Protein AF-A0A4C1XHF2-F1 (afdb_monomer_lite)

Foldseek 3Di:
DDDDDDDDDDDDDPPPDPVVPPPDDDPDPPPPPDPPQDPVNVVVLVVVLVVVADPVVVVVLVVQLVPDPDPVSNVVSCVVVVVNVVSCVVSVPD

Organism: Eumeta variegata (NCBI:txid151549)

Secondary structure (DSSP, 8-state):
-PPPPPPPPPP------GGGTT-----PPP--------HHHHHHHHHHHHHHS-HHHHHHHHHHHHH-SSHHHHHHHHHHTHHHHHHHHHH---

Structure (mmCIF, N/CA/C/O backbone):
data_AF-A0A4C1XHF2-F1
#
_entry.id   AF-A0A4C1XHF2-F1
#
loop_
_atom_site.group_PDB
_atom_site.id
_atom_site.type_symbol
_atom_site.label_atom_id
_atom_site.label_alt_id
_atom_site.label_comp_id
_atom_site.label_asym_id
_atom_site.label_entity_id
_atom_site.label_seq_id
_atom_site.pdbx_PDB_ins_code
_atom_site.Cartn_x
_atom_site.Cartn_y
_atom_site.Cartn_z
_atom_site.occupancy
_atom_site.B_iso_or_equiv
_atom_site.auth_seq_id
_atom_site.auth_comp_id
_atom_site.auth_asym_id
_atom_site.auth_atom_id
_atom_site.pdbx_PDB_model_num
ATOM 1 N N . MET A 1 1 ? -1.272 -58.513 85.967 1.00 43.50 1 MET A N 1
ATOM 2 C CA . MET A 1 1 ? -1.404 -57.079 85.625 1.00 43.50 1 MET A CA 1
ATOM 3 C C . MET A 1 1 ? -0.047 -56.554 85.174 1.00 43.50 1 MET A C 1
ATOM 5 O O . MET A 1 1 ? 0.881 -56.557 85.970 1.00 43.50 1 MET A O 1
ATOM 9 N N . ALA A 1 2 ? 0.100 -56.204 83.893 1.00 51.31 2 ALA A N 1
ATOM 10 C CA . ALA A 1 2 ? 1.364 -55.751 83.306 1.00 51.31 2 ALA A CA 1
ATOM 11 C C . ALA A 1 2 ? 1.454 -54.217 83.351 1.00 51.31 2 ALA A C 1
ATOM 13 O O . ALA A 1 2 ? 0.525 -53.530 82.935 1.00 51.31 2 ALA A O 1
ATOM 14 N N . LYS A 1 3 ? 2.557 -53.679 83.882 1.00 58.81 3 LYS A N 1
ATOM 15 C CA . LYS A 1 3 ? 2.785 -52.234 84.033 1.00 58.81 3 LYS A CA 1
ATOM 16 C C . LYS A 1 3 ? 3.588 -51.716 82.826 1.00 58.81 3 LYS A C 1
ATOM 18 O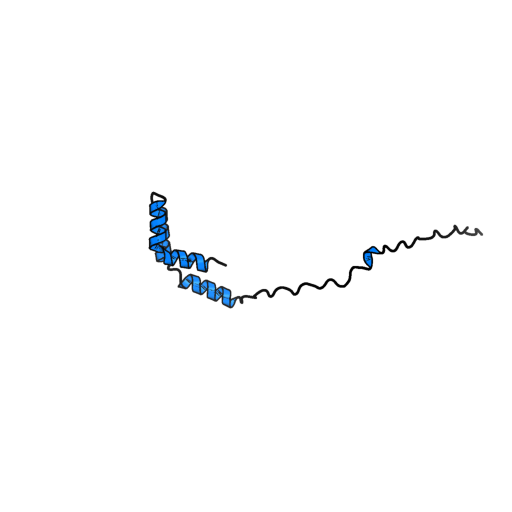 O . LYS A 1 3 ? 4.684 -52.230 82.600 1.00 58.81 3 LYS A O 1
ATOM 23 N N . PRO A 1 4 ? 3.109 -50.722 82.056 1.00 52.47 4 PRO A N 1
ATOM 24 C CA . PRO A 1 4 ? 3.874 -50.184 80.931 1.00 52.47 4 PRO A CA 1
ATOM 25 C C . PRO A 1 4 ? 5.134 -49.441 81.407 1.00 52.47 4 PRO A C 1
ATOM 27 O O . PRO A 1 4 ? 5.062 -48.541 82.245 1.00 52.47 4 PRO A O 1
ATOM 30 N N . ARG A 1 5 ? 6.303 -49.818 80.876 1.00 60.94 5 ARG A N 1
ATOM 31 C CA . ARG A 1 5 ? 7.594 -49.153 81.122 1.00 60.94 5 ARG A CA 1
ATOM 32 C C . ARG A 1 5 ? 7.679 -47.905 80.225 1.00 60.94 5 ARG A C 1
ATOM 34 O O . ARG A 1 5 ? 7.644 -48.022 79.006 1.00 60.94 5 ARG A O 1
ATOM 41 N N . ARG A 1 6 ? 7.751 -46.709 80.820 1.00 57.62 6 ARG A N 1
ATOM 42 C CA . ARG A 1 6 ? 7.818 -45.411 80.118 1.00 57.62 6 ARG A CA 1
ATOM 43 C C . ARG A 1 6 ? 9.259 -45.158 79.644 1.00 57.62 6 ARG A C 1
ATOM 45 O O . ARG A 1 6 ? 10.161 -45.121 80.477 1.00 57.62 6 ARG A O 1
ATOM 52 N N . ALA A 1 7 ? 9.483 -45.016 78.337 1.00 60.06 7 ALA A N 1
ATOM 53 C CA . ALA A 1 7 ? 10.774 -44.602 77.774 1.00 60.06 7 ALA A CA 1
ATOM 54 C C . ALA A 1 7 ? 10.976 -43.074 77.926 1.00 60.06 7 ALA A C 1
ATOM 56 O O . ALA A 1 7 ? 9.977 -42.348 77.953 1.00 60.06 7 ALA A O 1
ATOM 57 N N . PRO A 1 8 ? 12.220 -42.561 78.035 1.00 58.06 8 PRO A N 1
ATOM 58 C CA . PRO A 1 8 ? 12.480 -41.127 78.186 1.00 58.06 8 PRO A CA 1
ATOM 59 C C . PRO A 1 8 ? 11.962 -40.314 76.991 1.00 58.06 8 PRO A C 1
ATOM 61 O O . PRO A 1 8 ? 12.142 -40.705 75.838 1.00 58.06 8 PRO A O 1
ATOM 64 N N . ALA A 1 9 ? 11.331 -39.172 77.272 1.00 60.75 9 ALA A N 1
ATOM 65 C CA . ALA A 1 9 ? 10.847 -38.239 76.262 1.00 60.75 9 ALA A CA 1
ATOM 66 C C . ALA A 1 9 ? 12.020 -37.694 75.428 1.00 60.75 9 ALA A C 1
ATOM 68 O O . ALA A 1 9 ? 12.971 -37.128 75.966 1.00 60.75 9 ALA A O 1
ATOM 69 N N . ARG A 1 10 ? 11.960 -37.873 74.106 1.00 60.94 10 ARG A N 1
ATOM 70 C CA . ARG A 1 10 ? 12.960 -37.351 73.168 1.00 60.94 10 ARG A CA 1
ATOM 71 C C . ARG A 1 10 ? 12.802 -35.829 73.087 1.00 60.94 10 ARG A C 1
ATOM 73 O O . ARG A 1 10 ? 11.751 -35.351 72.669 1.00 60.94 10 ARG A O 1
ATOM 80 N N . ALA A 1 11 ? 13.823 -35.081 73.501 1.00 60.94 11 ALA A N 1
ATOM 81 C CA . ALA A 1 11 ? 13.843 -33.625 73.390 1.00 60.94 11 ALA A CA 1
ATOM 82 C C . ALA A 1 11 ? 13.789 -33.206 71.910 1.00 60.94 11 ALA A C 1
ATOM 84 O O . ALA A 1 11 ? 14.620 -33.631 71.106 1.00 60.94 11 ALA A O 1
ATOM 85 N N . VAL A 1 12 ? 12.796 -32.393 71.548 1.00 57.94 12 VAL A N 1
ATOM 86 C CA . VAL A 1 12 ? 12.666 -31.807 70.210 1.00 57.94 12 VAL A CA 1
ATOM 87 C C . VAL A 1 12 ? 13.425 -30.484 70.228 1.00 57.94 12 VAL A C 1
ATOM 89 O O . VAL A 1 12 ? 13.025 -29.549 70.914 1.00 57.94 12 VAL A O 1
ATOM 92 N N . SER A 1 13 ? 14.557 -30.425 69.526 1.00 54.75 13 SER A N 1
ATOM 93 C CA . SER A 1 13 ? 15.349 -29.201 69.392 1.00 54.75 13 SER A CA 1
ATOM 94 C C . SER A 1 13 ? 14.566 -28.183 68.560 1.00 54.75 13 SER A C 1
ATOM 96 O O . SER A 1 13 ? 14.309 -28.414 67.378 1.00 54.75 13 SER A O 1
ATOM 98 N N . SER A 1 14 ? 14.157 -27.063 69.156 1.00 58.47 14 SER A N 1
ATOM 99 C CA . SER A 1 14 ? 13.544 -25.947 68.435 1.00 58.47 14 SER A CA 1
ATOM 100 C C . SER A 1 14 ? 14.632 -25.065 67.824 1.00 58.47 14 SER A C 1
ATOM 102 O O . SER A 1 14 ? 14.948 -23.994 68.342 1.00 58.47 14 SER A O 1
ATOM 104 N N . THR A 1 15 ? 15.223 -25.494 66.710 1.00 57.41 15 THR A N 1
ATOM 105 C CA . THR A 1 15 ? 16.028 -24.594 65.874 1.00 57.41 15 THR A CA 1
ATOM 106 C C . THR A 1 15 ? 15.078 -23.782 64.993 1.00 57.41 15 THR A C 1
ATOM 108 O O . THR A 1 15 ? 14.908 -24.055 63.808 1.00 57.41 15 THR A O 1
ATOM 111 N N . LEU A 1 16 ? 14.391 -22.804 65.592 1.00 58.62 16 LEU A N 1
ATOM 112 C CA . LEU A 1 16 ? 13.650 -21.798 64.834 1.00 58.62 16 LEU A CA 1
ATOM 113 C C . LEU A 1 16 ? 14.667 -20.881 64.152 1.00 58.62 16 LEU A C 1
ATOM 115 O O . LEU A 1 16 ? 15.338 -20.066 64.779 1.00 58.62 16 LEU A O 1
ATOM 119 N N . SER A 1 17 ? 14.815 -21.108 62.851 1.00 59.94 17 SER A N 1
ATOM 120 C CA . SER A 1 17 ? 15.726 -20.412 61.955 1.00 59.94 17 SER A CA 1
ATOM 121 C C . SER A 1 17 ? 15.422 -18.908 61.929 1.00 59.94 17 SER A C 1
ATOM 123 O O . SER A 1 17 ? 14.324 -18.492 61.559 1.00 59.94 17 SER A O 1
ATOM 125 N N . TYR A 1 18 ? 16.416 -18.088 62.281 1.00 54.53 18 TYR A N 1
ATOM 126 C CA . TYR A 1 18 ? 16.379 -16.615 62.252 1.00 54.53 18 TYR A CA 1
ATOM 127 C C . TYR A 1 18 ? 16.003 -16.035 60.868 1.00 54.53 18 TYR A C 1
ATOM 129 O O . TYR A 1 18 ? 15.587 -14.884 60.757 1.00 54.53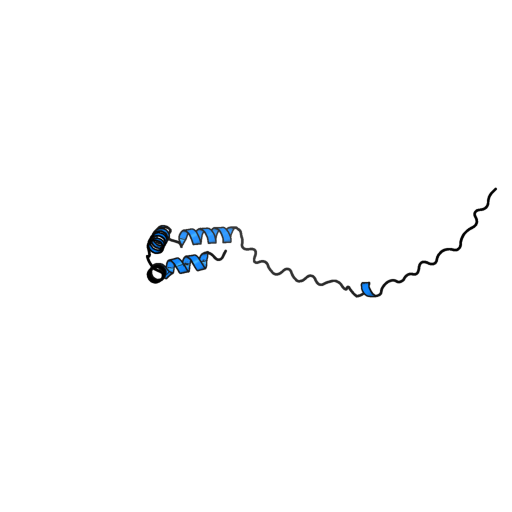 18 TYR A O 1
ATOM 137 N N . ALA A 1 19 ? 16.087 -16.841 59.803 1.00 53.12 19 ALA A N 1
ATOM 138 C CA . ALA A 1 19 ? 15.837 -16.427 58.424 1.00 53.12 19 ALA A CA 1
ATOM 139 C C . ALA A 1 19 ? 14.392 -15.967 58.140 1.00 53.12 19 ALA A C 1
ATOM 141 O O . ALA A 1 19 ? 14.180 -15.165 57.233 1.00 53.12 19 ALA A O 1
ATOM 142 N N . CYS A 1 20 ? 13.394 -16.433 58.898 1.00 57.00 20 CYS A N 1
ATOM 143 C CA . CYS A 1 20 ? 11.988 -16.102 58.624 1.00 57.00 20 CYS A CA 1
ATOM 144 C C . CYS A 1 20 ? 11.516 -14.782 59.259 1.00 57.00 20 CYS A C 1
ATOM 146 O O . CYS A 1 20 ? 10.448 -14.295 58.900 1.00 57.00 20 CYS A O 1
ATOM 148 N N . ALA A 1 21 ? 12.290 -14.184 60.170 1.00 53.34 21 ALA A N 1
ATOM 149 C CA . ALA A 1 21 ? 11.864 -13.001 60.925 1.00 53.34 21 ALA A CA 1
ATOM 150 C C . ALA A 1 21 ? 12.064 -11.661 60.183 1.00 53.34 21 ALA A C 1
ATOM 152 O O . ALA A 1 21 ? 11.537 -10.642 60.620 1.00 53.34 21 ALA A O 1
ATOM 153 N N . ALA A 1 22 ? 12.797 -11.640 59.062 1.00 51.84 22 ALA A N 1
ATOM 154 C CA . ALA A 1 22 ? 13.124 -10.408 58.330 1.00 51.84 22 ALA A CA 1
ATOM 155 C C . ALA A 1 22 ? 12.196 -10.100 57.136 1.00 51.84 22 ALA A C 1
ATOM 157 O O . ALA A 1 22 ? 12.358 -9.072 56.478 1.00 51.84 22 ALA A O 1
ATOM 158 N N . ALA A 1 23 ? 11.222 -10.963 56.831 1.00 61.09 23 ALA A N 1
ATOM 159 C CA . ALA A 1 23 ? 10.269 -10.718 55.751 1.00 61.09 23 ALA A CA 1
ATOM 160 C C . ALA A 1 23 ? 9.147 -9.781 56.233 1.00 61.09 23 ALA A C 1
ATOM 162 O O . ALA A 1 23 ? 8.034 -10.215 56.523 1.00 61.09 23 ALA A O 1
ATOM 163 N N . GLY A 1 24 ? 9.455 -8.486 56.350 1.00 66.06 24 GLY A N 1
ATOM 164 C CA . GLY A 1 24 ? 8.446 -7.448 56.570 1.00 66.06 24 GLY A CA 1
ATOM 165 C C . GLY A 1 24 ? 7.403 -7.410 55.438 1.00 66.06 24 GLY A C 1
ATOM 166 O O . GLY A 1 24 ? 7.641 -7.980 54.367 1.00 66.06 24 GLY A O 1
ATOM 167 N N . PRO A 1 25 ? 6.247 -6.745 55.642 1.00 65.12 25 PRO A N 1
ATOM 168 C CA . PRO A 1 25 ? 5.191 -6.653 54.638 1.00 65.12 25 PRO A CA 1
ATOM 169 C C . PRO A 1 25 ? 5.768 -6.158 53.311 1.00 65.12 25 PRO A C 1
ATOM 171 O O . PRO A 1 25 ? 6.284 -5.043 53.218 1.00 65.12 25 PRO A O 1
ATOM 174 N N . ARG A 1 26 ? 5.725 -7.006 52.281 1.00 67.31 26 ARG A N 1
ATOM 175 C CA . ARG A 1 26 ? 6.192 -6.632 50.947 1.00 67.31 26 ARG A CA 1
ATOM 176 C C . ARG A 1 26 ? 5.217 -5.580 50.427 1.00 67.31 26 ARG A C 1
ATOM 178 O O . ARG A 1 26 ? 4.067 -5.905 50.148 1.00 67.31 26 ARG A O 1
ATOM 185 N N . SER A 1 27 ? 5.662 -4.326 50.355 1.00 60.53 27 SER A N 1
ATOM 186 C CA . SER A 1 27 ? 4.905 -3.254 49.710 1.00 60.53 27 SER A CA 1
ATOM 187 C C . SER A 1 27 ? 4.563 -3.710 48.292 1.00 60.53 27 SER A C 1
ATOM 189 O O . SER A 1 27 ? 5.459 -3.964 47.483 1.00 60.53 27 SER A O 1
ATOM 191 N N . VAL A 1 28 ? 3.275 -3.917 48.026 1.00 63.69 28 VAL A N 1
ATOM 192 C CA . VAL A 1 28 ? 2.778 -4.227 46.686 1.00 63.69 28 VAL A CA 1
ATOM 193 C C . VAL A 1 28 ? 3.057 -2.988 45.831 1.00 63.69 28 VAL A C 1
ATOM 195 O O . VAL A 1 28 ? 2.653 -1.895 46.236 1.00 63.69 28 VAL A O 1
ATOM 198 N N . PRO A 1 29 ? 3.753 -3.104 44.684 1.00 66.56 29 PRO A N 1
ATOM 199 C CA . PRO A 1 29 ? 3.920 -1.970 43.787 1.00 66.56 29 PRO A CA 1
ATOM 200 C C . PRO A 1 29 ? 2.530 -1.437 43.428 1.00 66.56 29 PRO A C 1
ATOM 202 O O . PRO A 1 29 ? 1.648 -2.255 43.145 1.00 66.56 29 PRO A O 1
ATOM 205 N N . PRO A 1 30 ? 2.290 -0.114 43.435 1.00 62.84 30 PRO A N 1
ATOM 206 C CA . PRO A 1 30 ? 1.025 0.411 42.951 1.00 62.84 30 PRO A CA 1
ATOM 207 C C . PRO A 1 30 ? 0.817 -0.138 41.543 1.00 62.84 30 PRO A C 1
ATOM 209 O O . PRO A 1 30 ? 1.694 0.009 40.688 1.00 62.84 30 PRO A O 1
ATOM 212 N N . ALA A 1 31 ? -0.305 -0.833 41.334 1.00 62.78 31 ALA A N 1
ATOM 213 C CA . ALA A 1 31 ? -0.681 -1.325 40.022 1.00 62.78 31 ALA A CA 1
ATOM 214 C C . ALA A 1 31 ? -0.612 -0.130 39.070 1.00 62.78 31 ALA A C 1
ATOM 216 O O . ALA A 1 31 ? -1.320 0.864 39.263 1.00 62.78 31 ALA A O 1
ATOM 217 N N . GLY A 1 32 ? 0.328 -0.183 38.122 1.00 59.06 32 GLY A N 1
ATOM 218 C CA . GLY A 1 32 ? 0.511 0.876 37.143 1.00 59.06 32 GLY A CA 1
ATOM 219 C C . GLY A 1 32 ? -0.842 1.161 36.515 1.00 59.06 32 GLY A C 1
ATOM 220 O O . GLY A 1 32 ? -1.548 0.220 36.153 1.00 59.06 32 GLY A O 1
ATOM 221 N N . LYS A 1 33 ? -1.231 2.438 36.463 1.00 59.66 33 LYS A N 1
ATOM 222 C CA . LYS A 1 33 ? -2.483 2.867 35.839 1.00 59.66 33 LYS A CA 1
ATOM 223 C C . LYS A 1 33 ? -2.516 2.295 34.422 1.00 59.66 33 LYS A C 1
ATOM 225 O O . LYS A 1 33 ? -1.871 2.828 33.525 1.00 59.66 33 LYS A O 1
ATOM 230 N N . GLN A 1 34 ? -3.229 1.189 34.227 1.00 61.00 34 GLN A N 1
ATOM 231 C CA . GLN A 1 34 ? -3.620 0.766 32.898 1.00 61.00 34 GLN A CA 1
ATOM 232 C C . GLN A 1 34 ? -4.580 1.845 32.427 1.00 61.00 34 GLN A C 1
ATOM 234 O O . GLN A 1 34 ? -5.635 2.039 33.031 1.00 61.00 34 GLN A O 1
ATOM 239 N N . ASN A 1 35 ? -4.181 2.593 31.401 1.00 61.06 35 ASN A N 1
ATOM 240 C CA . ASN A 1 35 ? -5.097 3.441 30.659 1.00 61.06 35 ASN A CA 1
ATOM 241 C C . ASN A 1 35 ? -6.167 2.503 30.087 1.00 61.06 35 ASN A C 1
ATOM 243 O O . ASN A 1 35 ? -5.953 1.882 29.048 1.00 61.06 35 ASN A O 1
ATOM 247 N N . GLN A 1 36 ? -7.263 2.307 30.822 1.00 61.53 36 GLN A N 1
ATOM 248 C CA . GLN A 1 36 ? -8.416 1.551 30.357 1.00 61.53 36 GLN A CA 1
ATOM 249 C C . GLN A 1 36 ? -9.047 2.373 29.239 1.00 61.53 36 GLN A C 1
ATOM 251 O O . GLN A 1 36 ? -9.891 3.231 29.476 1.00 61.53 36 GLN A O 1
ATOM 256 N N . THR A 1 37 ? -8.552 2.157 28.023 1.00 67.94 37 THR A N 1
ATOM 257 C CA . THR A 1 37 ? -9.195 2.636 26.803 1.00 67.94 37 THR A CA 1
ATOM 258 C C . THR A 1 37 ? -10.570 1.981 26.750 1.00 67.94 37 THR A C 1
ATOM 260 O O . THR A 1 37 ? -10.691 0.766 26.932 1.00 67.94 37 THR A O 1
ATOM 263 N N . SER A 1 38 ? -11.622 2.785 26.600 1.00 80.56 38 SER A N 1
ATOM 264 C CA . SER A 1 38 ? -12.989 2.275 26.567 1.00 80.56 38 SER A CA 1
ATOM 265 C C . SER A 1 38 ? -13.221 1.491 25.275 1.00 80.56 38 SER A C 1
ATOM 267 O O . SER A 1 38 ? -12.629 1.784 24.236 1.00 80.56 38 SER A O 1
ATOM 269 N N . ALA A 1 39 ? -14.149 0.532 25.294 1.00 82.56 39 ALA A N 1
ATOM 270 C CA . ALA A 1 39 ? -14.606 -0.131 24.072 1.00 82.56 39 ALA A CA 1
ATOM 271 C C . ALA A 1 39 ? -15.080 0.885 23.010 1.00 82.56 39 ALA A C 1
ATOM 273 O O . ALA A 1 39 ? -14.875 0.676 21.817 1.00 82.56 39 ALA A O 1
ATOM 274 N N . ALA A 1 40 ? -15.651 2.014 23.443 1.00 84.19 40 ALA A N 1
ATOM 275 C CA . ALA A 1 40 ? -16.052 3.102 22.556 1.00 84.19 40 ALA A CA 1
ATOM 276 C C . ALA A 1 40 ? -14.857 3.760 21.846 1.00 84.19 40 ALA A C 1
ATOM 278 O O . ALA A 1 40 ? -14.950 4.066 20.662 1.00 84.19 40 ALA A O 1
ATOM 279 N N . ASP A 1 41 ? -13.725 3.926 22.531 1.00 83.62 41 ASP A N 1
ATOM 280 C CA . ASP A 1 41 ? -12.523 4.531 21.952 1.00 83.62 41 ASP A CA 1
ATOM 281 C C . ASP A 1 41 ? -11.919 3.623 20.873 1.00 83.62 41 ASP A C 1
ATOM 283 O O . ASP A 1 41 ? -11.547 4.098 19.802 1.00 83.62 41 ASP A O 1
ATOM 287 N N . HIS A 1 42 ? -11.919 2.305 21.099 1.00 82.62 42 HIS A N 1
ATOM 288 C CA . HIS A 1 42 ? -11.502 1.326 20.093 1.00 82.62 42 HIS A CA 1
ATOM 289 C C . HIS A 1 42 ? -12.419 1.318 18.864 1.00 82.62 42 HIS A C 1
ATOM 291 O O . HIS A 1 42 ? -11.935 1.253 17.735 1.00 82.62 42 HIS A O 1
ATOM 297 N N . LEU A 1 43 ? -13.737 1.414 19.059 1.00 86.75 43 LEU A N 1
ATOM 298 C CA . LEU A 1 43 ? -14.696 1.494 17.953 1.00 86.75 43 LEU A CA 1
ATOM 299 C C . LEU A 1 43 ? -14.558 2.806 17.174 1.00 86.75 43 LEU A C 1
ATOM 301 O O . LEU A 1 43 ? -14.567 2.785 15.947 1.00 86.75 43 LEU A O 1
ATOM 305 N N . ASN A 1 44 ? -14.368 3.929 17.866 1.00 82.81 44 ASN A N 1
ATOM 306 C CA . ASN A 1 44 ? -14.113 5.225 17.238 1.00 82.81 44 ASN A CA 1
ATOM 307 C C . ASN A 1 44 ? -12.798 5.216 16.454 1.00 82.81 44 ASN A C 1
ATOM 309 O O . ASN A 1 44 ? -12.737 5.751 15.349 1.00 82.81 44 ASN A O 1
ATOM 313 N N . GLN A 1 45 ? -11.760 4.569 16.985 1.00 79.56 45 GLN A N 1
ATOM 314 C CA . GLN A 1 45 ? -10.500 4.386 16.278 1.00 79.56 45 GLN A CA 1
ATOM 315 C C . GLN A 1 45 ? -10.683 3.509 15.035 1.00 79.56 45 GLN A C 1
ATOM 317 O O . GLN A 1 45 ? -10.235 3.892 13.961 1.00 79.56 45 GLN A O 1
ATOM 322 N N . LEU A 1 46 ? -11.406 2.391 15.130 1.00 84.06 46 LEU A N 1
ATOM 323 C CA . LEU A 1 46 ? -11.739 1.558 13.968 1.00 84.06 46 LEU A CA 1
ATOM 324 C C . LEU A 1 46 ? -12.524 2.340 12.904 1.00 84.06 46 LEU A C 1
ATOM 326 O O . LEU A 1 46 ? -12.190 2.274 11.724 1.00 84.06 46 LEU A O 1
ATOM 330 N N . MET A 1 47 ? -13.523 3.122 13.317 1.00 81.94 47 MET A N 1
ATOM 331 C CA . MET A 1 47 ? -14.318 3.973 12.426 1.00 81.94 47 MET A CA 1
ATOM 332 C C . MET A 1 47 ? -13.447 5.036 11.744 1.00 81.94 47 MET A C 1
ATOM 334 O O . MET A 1 47 ? -13.556 5.252 10.539 1.00 81.94 47 MET A O 1
ATOM 338 N N . SER A 1 48 ? -12.538 5.652 12.508 1.00 75.81 48 SER A N 1
ATOM 339 C CA . SER A 1 48 ? -11.547 6.609 12.015 1.00 75.81 48 SER A CA 1
ATOM 340 C C . SER A 1 48 ? -10.669 5.976 10.934 1.00 75.81 48 SER A C 1
ATOM 342 O O . SER A 1 48 ? -10.556 6.518 9.840 1.00 75.81 48 SER A O 1
ATOM 344 N N . ILE A 1 49 ? -10.156 4.768 11.168 1.00 74.94 49 ILE A N 1
ATOM 345 C CA . ILE A 1 49 ? -9.314 4.029 10.215 1.00 74.94 49 ILE A CA 1
ATOM 346 C C . ILE A 1 49 ? -10.068 3.718 8.922 1.00 74.94 49 ILE A C 1
ATOM 348 O O . ILE A 1 49 ? -9.536 3.946 7.837 1.00 74.94 49 ILE A O 1
ATOM 352 N N . ILE A 1 50 ? -11.320 3.269 9.040 1.00 73.56 50 ILE A N 1
ATOM 353 C CA . ILE A 1 50 ? -12.201 2.994 7.897 1.00 73.56 50 ILE A CA 1
ATOM 354 C C . ILE A 1 50 ? -12.521 4.282 7.116 1.00 73.56 50 ILE A C 1
ATOM 356 O O . ILE A 1 50 ? -12.689 4.227 5.903 1.00 73.56 50 ILE A O 1
ATOM 360 N N . SER A 1 51 ? -12.589 5.438 7.786 1.00 74.25 51 SER A N 1
ATOM 361 C CA . SER A 1 51 ? -12.881 6.732 7.149 1.00 74.25 51 SER A CA 1
ATOM 362 C C . SER A 1 51 ? -11.663 7.435 6.539 1.00 74.25 51 SER A C 1
ATOM 364 O O . SER A 1 51 ? -11.816 8.198 5.590 1.00 74.25 51 SER A O 1
ATOM 366 N N . ILE A 1 52 ? -10.465 7.205 7.087 1.00 78.50 52 ILE A N 1
ATOM 367 C CA . ILE A 1 52 ? -9.225 7.890 6.688 1.00 78.50 52 ILE A CA 1
ATOM 368 C C . ILE A 1 52 ? -8.553 7.179 5.511 1.00 78.50 52 ILE A C 1
ATOM 370 O O . ILE A 1 52 ? -7.930 7.832 4.676 1.00 78.50 52 ILE A O 1
ATOM 374 N N . ILE A 1 53 ? -8.637 5.848 5.449 1.00 85.31 53 ILE A N 1
ATOM 375 C CA . ILE A 1 53 ? -7.984 5.062 4.401 1.00 85.31 53 ILE A CA 1
ATOM 376 C C . ILE A 1 53 ? -8.928 4.945 3.201 1.00 85.31 53 ILE A C 1
ATOM 378 O O . ILE A 1 53 ? -9.925 4.226 3.256 1.00 85.31 53 ILE A O 1
ATOM 382 N N . ASP A 1 54 ? -8.591 5.605 2.088 1.00 87.94 54 ASP A N 1
ATOM 383 C CA . ASP A 1 54 ? -9.270 5.356 0.815 1.00 87.94 54 ASP A CA 1
ATOM 384 C C . ASP A 1 54 ? -8.875 3.970 0.279 1.00 87.94 54 ASP A C 1
ATOM 386 O O . ASP A 1 54 ? -7.754 3.728 -0.181 1.00 87.94 54 ASP A O 1
ATOM 390 N N . ASN A 1 55 ? -9.827 3.040 0.328 1.00 87.00 55 ASN A N 1
ATOM 391 C CA . ASN A 1 55 ? -9.639 1.672 -0.146 1.00 87.00 55 ASN A CA 1
ATOM 392 C C . ASN A 1 55 ? -9.377 1.588 -1.659 1.00 87.00 55 ASN A C 1
ATOM 394 O O . ASN A 1 55 ? -8.669 0.677 -2.098 1.00 87.00 55 ASN A O 1
ATOM 398 N N . ASN A 1 56 ? -9.914 2.514 -2.461 1.00 91.44 56 ASN A N 1
ATOM 399 C CA . ASN A 1 56 ? -9.648 2.547 -3.900 1.00 91.44 56 ASN A CA 1
ATOM 400 C C . ASN A 1 56 ? -8.201 2.964 -4.159 1.00 91.44 56 ASN A C 1
ATOM 402 O O . ASN A 1 56 ? -7.506 2.324 -4.953 1.00 91.44 56 ASN A O 1
ATOM 406 N N . GLU A 1 57 ? -7.727 3.991 -3.451 1.00 92.25 57 GLU A N 1
ATOM 407 C CA . GLU A 1 57 ? -6.335 4.431 -3.525 1.00 92.25 57 GLU A CA 1
ATOM 408 C C . GLU A 1 57 ? -5.374 3.323 -3.059 1.00 92.25 57 GLU A C 1
ATOM 410 O O . GLU A 1 57 ? -4.383 3.035 -3.736 1.00 92.25 57 GLU A O 1
ATOM 415 N N . LEU A 1 58 ? -5.714 2.608 -1.979 1.00 91.50 58 LEU A N 1
ATOM 416 C CA . LEU A 1 58 ? -4.949 1.453 -1.496 1.00 91.50 58 LEU A CA 1
ATOM 417 C C . LEU A 1 58 ? -4.883 0.318 -2.528 1.00 91.50 58 LEU A C 1
ATOM 419 O O . LEU A 1 58 ? -3.817 -0.269 -2.736 1.00 91.50 58 LEU A O 1
ATOM 423 N N . ALA A 1 59 ? -5.992 0.014 -3.204 1.00 93.81 59 ALA A N 1
ATOM 424 C CA . ALA A 1 59 ? -6.023 -1.005 -4.251 1.00 93.81 59 ALA A CA 1
ATOM 425 C C . ALA A 1 59 ? -5.141 -0.622 -5.453 1.00 93.81 59 ALA A C 1
ATOM 427 O O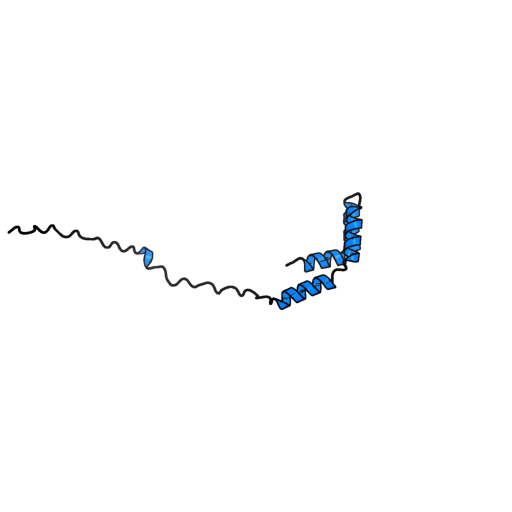 . ALA A 1 59 ? -4.426 -1.470 -6.002 1.00 93.81 59 ALA A O 1
ATOM 428 N N . ILE A 1 60 ? -5.152 0.657 -5.841 1.00 95.06 60 ILE A N 1
ATOM 429 C CA . ILE A 1 60 ? -4.304 1.189 -6.915 1.00 95.06 60 ILE A CA 1
ATOM 430 C C . ILE A 1 60 ? -2.827 1.097 -6.519 1.00 95.06 60 ILE A C 1
ATOM 432 O O . ILE A 1 60 ? -2.032 0.552 -7.292 1.00 95.06 60 ILE A O 1
ATOM 436 N N . LEU A 1 61 ? -2.471 1.551 -5.313 1.00 94.88 61 LEU A N 1
ATOM 437 C CA . LEU A 1 61 ? -1.116 1.452 -4.769 1.00 94.88 61 LEU A CA 1
ATOM 438 C C . LEU A 1 61 ? -0.630 -0.003 -4.764 1.00 94.88 61 LEU A C 1
ATOM 440 O O . LEU A 1 61 ? 0.439 -0.301 -5.296 1.00 94.88 61 LEU A O 1
ATOM 444 N N . ALA A 1 62 ? -1.431 -0.934 -4.240 1.00 95.88 62 ALA A N 1
ATOM 445 C CA . ALA A 1 62 ? -1.074 -2.350 -4.182 1.00 95.88 62 ALA A CA 1
ATOM 446 C C . ALA A 1 62 ? -0.836 -2.948 -5.577 1.00 95.88 62 ALA A C 1
ATOM 448 O O . ALA A 1 62 ? 0.122 -3.700 -5.785 1.00 95.88 62 ALA A O 1
ATOM 449 N N . LYS A 1 63 ? -1.681 -2.593 -6.553 1.00 97.69 63 LYS A N 1
ATOM 450 C CA . LYS A 1 63 ? -1.522 -3.033 -7.941 1.00 97.69 63 LYS A CA 1
ATOM 451 C C . LYS A 1 63 ? -0.225 -2.492 -8.541 1.00 97.69 63 LYS A C 1
ATOM 453 O O . LYS A 1 63 ? 0.562 -3.295 -9.037 1.00 97.69 63 LYS A O 1
ATOM 458 N N . LYS A 1 64 ? 0.020 -1.178 -8.450 1.00 96.50 64 LYS A N 1
ATOM 459 C CA . LYS A 1 64 ? 1.237 -0.530 -8.974 1.00 96.50 64 LYS A CA 1
ATOM 460 C C . LYS A 1 64 ? 2.501 -1.103 -8.327 1.00 96.50 64 LYS A C 1
ATOM 462 O O . LYS A 1 64 ? 3.439 -1.468 -9.034 1.00 96.50 64 LYS A O 1
ATOM 467 N N . PHE A 1 65 ? 2.490 -1.277 -7.006 1.00 97.06 65 PHE A N 1
ATOM 468 C CA . PHE A 1 65 ? 3.606 -1.845 -6.252 1.00 97.06 65 PHE A CA 1
ATOM 469 C C . PHE A 1 65 ? 3.893 -3.303 -6.636 1.00 97.06 65 PHE A C 1
ATOM 471 O O . PHE A 1 65 ? 5.052 -3.707 -6.726 1.00 97.06 65 PHE A O 1
ATOM 478 N N . ARG A 1 66 ? 2.850 -4.108 -6.889 1.00 97.69 66 ARG A N 1
ATOM 479 C CA . ARG A 1 66 ? 2.999 -5.485 -7.387 1.00 97.69 66 ARG A CA 1
ATOM 480 C C . ARG A 1 66 ? 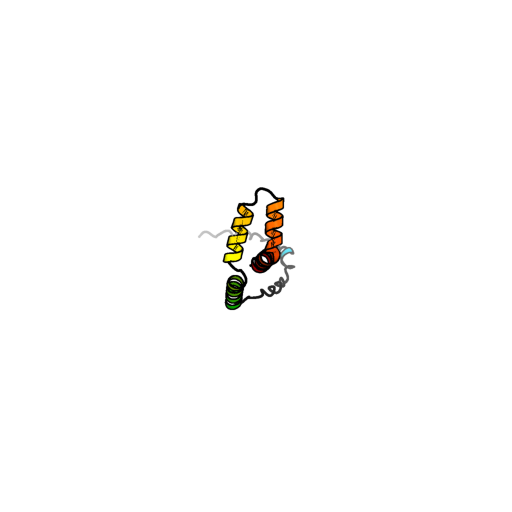3.567 -5.519 -8.808 1.00 97.69 66 ARG A C 1
ATOM 482 O O . ARG A 1 66 ? 4.363 -6.406 -9.097 1.00 97.69 66 ARG A O 1
ATOM 489 N N . THR A 1 67 ? 3.134 -4.612 -9.684 1.00 97.81 67 THR A N 1
ATOM 490 C CA . THR A 1 67 ? 3.560 -4.574 -11.094 1.00 97.81 67 THR A CA 1
ATOM 491 C C . THR A 1 67 ? 4.937 -3.952 -11.308 1.00 97.81 67 THR A C 1
ATOM 493 O O . THR A 1 67 ? 5.520 -4.169 -12.364 1.00 97.81 67 THR A O 1
ATOM 496 N N . ALA A 1 68 ? 5.448 -3.189 -10.338 1.00 97.69 68 ALA A N 1
ATOM 497 C CA . ALA A 1 68 ? 6.771 -2.578 -10.402 1.00 97.69 68 ALA A CA 1
ATOM 498 C C . ALA A 1 68 ? 7.865 -3.643 -10.593 1.00 97.69 68 ALA A C 1
ATOM 500 O O . ALA A 1 68 ? 7.968 -4.602 -9.818 1.00 97.69 68 ALA A O 1
ATOM 501 N N . ALA A 1 69 ? 8.684 -3.458 -11.626 1.00 96.56 69 ALA A N 1
ATOM 502 C CA . ALA A 1 69 ? 9.641 -4.448 -12.105 1.00 96.56 69 ALA A CA 1
ATOM 503 C C . ALA A 1 69 ? 10.930 -4.482 -11.273 1.00 96.56 69 ALA A C 1
ATOM 505 O O . ALA A 1 69 ? 11.648 -5.481 -11.275 1.00 96.56 69 ALA A O 1
ATOM 506 N N . ASN A 1 70 ? 11.235 -3.402 -10.549 1.00 96.50 70 ASN A N 1
ATOM 507 C CA . ASN A 1 70 ? 12.465 -3.269 -9.775 1.00 96.50 70 ASN A CA 1
ATOM 508 C C . ASN A 1 70 ? 12.241 -2.541 -8.431 1.00 96.50 70 ASN A C 1
ATOM 510 O O . ASN A 1 70 ? 11.200 -1.913 -8.215 1.00 96.50 70 ASN A O 1
ATOM 514 N N . PRO A 1 71 ? 13.205 -2.628 -7.493 1.00 97.69 71 PRO A N 1
ATOM 515 C CA . PRO A 1 71 ? 13.094 -1.974 -6.189 1.00 97.69 71 PRO A CA 1
ATOM 516 C C . PRO A 1 71 ? 12.966 -0.447 -6.264 1.00 97.69 71 PRO A C 1
ATOM 518 O O . PRO A 1 71 ? 12.294 0.141 -5.420 1.00 97.69 71 PRO A O 1
ATOM 521 N N . THR A 1 72 ? 13.570 0.191 -7.268 1.00 97.81 72 THR A N 1
ATOM 522 C CA . THR A 1 72 ? 13.506 1.647 -7.453 1.00 97.81 72 THR A CA 1
ATOM 523 C C . THR A 1 72 ? 12.090 2.098 -7.799 1.00 97.81 72 THR A C 1
ATOM 525 O O . THR A 1 72 ? 11.566 3.000 -7.160 1.00 97.81 72 THR A O 1
ATOM 528 N N . GLU A 1 73 ? 11.420 1.425 -8.731 1.00 96.75 73 GLU A N 1
ATOM 529 C CA . GLU A 1 73 ? 10.016 1.685 -9.074 1.00 96.75 73 GLU A CA 1
ATOM 530 C C . GLU A 1 73 ? 9.080 1.426 -7.893 1.00 96.75 73 GLU A C 1
ATOM 532 O O . GLU A 1 73 ? 8.125 2.172 -7.683 1.00 96.75 73 GLU A O 1
ATOM 537 N N . LYS A 1 74 ? 9.368 0.401 -7.082 1.00 96.94 74 LYS A N 1
ATOM 538 C CA . LYS A 1 74 ? 8.637 0.159 -5.831 1.00 96.94 74 LYS A CA 1
ATOM 539 C C . LYS A 1 74 ? 8.799 1.316 -4.852 1.00 96.94 74 LYS A C 1
ATOM 541 O O . LYS A 1 74 ? 7.814 1.723 -4.245 1.00 96.94 74 LYS A O 1
ATOM 546 N N . LEU A 1 75 ? 10.009 1.860 -4.718 1.00 97.12 75 LEU A N 1
ATOM 547 C CA . LEU A 1 75 ? 10.269 3.034 -3.887 1.00 97.12 75 LEU A CA 1
ATOM 548 C C . LEU A 1 75 ? 9.508 4.256 -4.416 1.00 97.12 75 LEU A C 1
ATOM 550 O O . LEU A 1 75 ? 8.811 4.909 -3.646 1.00 97.12 75 LEU A O 1
ATOM 554 N N . THR A 1 76 ? 9.572 4.523 -5.722 1.00 96.88 76 THR A N 1
ATOM 555 C CA . THR A 1 76 ? 8.825 5.617 -6.360 1.00 96.88 76 THR A CA 1
ATOM 556 C C . THR A 1 76 ? 7.321 5.466 -6.145 1.00 96.88 76 THR A C 1
ATOM 558 O O . THR A 1 76 ? 6.664 6.424 -5.755 1.00 96.88 76 THR A O 1
ATOM 561 N N . CYS A 1 77 ? 6.782 4.253 -6.288 1.00 97.00 77 CYS A N 1
ATOM 562 C CA . CYS A 1 77 ? 5.376 3.957 -6.023 1.00 97.00 77 CYS A CA 1
ATOM 563 C C . CYS A 1 77 ? 4.970 4.268 -4.571 1.00 97.00 77 CYS A C 1
ATOM 565 O O . CYS A 1 77 ? 3.863 4.742 -4.336 1.00 97.00 77 CYS A O 1
ATOM 567 N N . LEU A 1 78 ? 5.843 4.016 -3.591 1.00 96.12 78 LEU A N 1
ATOM 568 C CA . LEU A 1 78 ? 5.577 4.373 -2.192 1.00 96.12 78 LEU A CA 1
ATOM 569 C C . LEU A 1 78 ? 5.671 5.885 -1.952 1.00 96.12 78 LEU A C 1
ATOM 571 O O . LEU A 1 78 ? 4.876 6.420 -1.185 1.00 96.12 78 LEU A O 1
ATOM 575 N N . ILE A 1 79 ? 6.611 6.572 -2.610 1.00 96.31 79 ILE A N 1
ATOM 576 C CA . ILE A 1 79 ? 6.778 8.030 -2.511 1.00 96.31 79 ILE A CA 1
ATOM 577 C C . ILE A 1 79 ? 5.567 8.759 -3.111 1.00 96.31 79 ILE A C 1
ATOM 579 O O . ILE A 1 79 ? 5.063 9.700 -2.505 1.00 96.31 79 ILE A O 1
ATOM 583 N N . GLU A 1 80 ? 5.064 8.306 -4.262 1.00 95.88 80 GLU A N 1
ATOM 584 C CA . GLU A 1 80 ? 3.868 8.871 -4.909 1.00 95.88 80 GLU A CA 1
ATOM 585 C C . GLU A 1 80 ? 2.621 8.791 -4.017 1.00 95.88 80 GLU A C 1
ATOM 587 O O . GLU A 1 80 ? 1.787 9.691 -4.048 1.00 95.88 80 GLU A O 1
ATOM 592 N N . HIS A 1 81 ? 2.515 7.743 -3.196 1.00 94.25 81 HIS A N 1
ATOM 593 C CA . HIS A 1 81 ? 1.394 7.515 -2.280 1.00 94.25 81 HIS A CA 1
ATOM 594 C C . HIS A 1 81 ? 1.794 7.712 -0.804 1.00 94.25 81 HIS A C 1
ATOM 596 O O . HIS A 1 81 ? 1.261 7.052 0.093 1.00 94.25 81 HIS A O 1
ATOM 602 N N . ALA A 1 82 ? 2.742 8.617 -0.532 1.00 93.56 82 ALA A N 1
ATOM 603 C CA . ALA A 1 82 ? 3.341 8.785 0.794 1.00 93.56 82 ALA A CA 1
ATOM 604 C C . ALA A 1 82 ? 2.320 9.101 1.898 1.00 93.56 82 ALA A C 1
ATOM 606 O O . ALA A 1 82 ? 2.409 8.533 2.985 1.00 93.56 82 ALA A O 1
ATOM 607 N N . SER A 1 83 ? 1.328 9.957 1.628 1.00 92.25 83 SER A N 1
ATOM 608 C CA . SER A 1 83 ? 0.300 10.318 2.615 1.00 92.25 83 SER A CA 1
ATOM 609 C C . SER A 1 83 ? -0.548 9.119 3.041 1.00 92.25 83 SER A C 1
ATOM 611 O O . SER A 1 83 ? -0.812 8.948 4.230 1.00 92.25 83 SER A O 1
ATOM 613 N N . LEU A 1 84 ? -0.923 8.254 2.094 1.00 91.38 84 LEU A N 1
ATOM 614 C CA . LEU A 1 84 ? -1.660 7.023 2.376 1.00 91.38 84 LEU A CA 1
ATOM 615 C C . LEU A 1 84 ? -0.804 6.036 3.182 1.00 91.38 84 LEU A C 1
ATOM 617 O O . LEU A 1 84 ? -1.274 5.461 4.163 1.00 91.38 84 LEU A O 1
ATOM 621 N N . VAL A 1 85 ? 0.469 5.871 2.811 1.00 91.94 85 VAL A N 1
ATOM 622 C CA . VAL A 1 85 ? 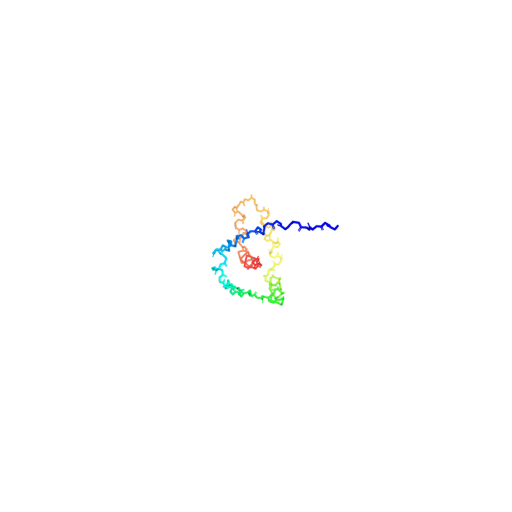1.417 5.018 3.548 1.00 91.94 85 VAL A CA 1
ATOM 623 C C . VAL A 1 85 ? 1.608 5.525 4.982 1.00 91.94 85 VAL A C 1
ATOM 625 O O . VAL A 1 85 ? 1.569 4.738 5.929 1.00 91.94 85 VAL A O 1
ATOM 628 N N . GLU A 1 86 ? 1.758 6.836 5.167 1.00 90.88 86 GLU A N 1
ATOM 629 C CA . GLU A 1 86 ? 1.877 7.459 6.486 1.00 90.88 86 GLU A CA 1
ATOM 630 C C . GLU A 1 86 ? 0.597 7.285 7.314 1.00 90.88 86 GLU A C 1
ATOM 632 O O . GLU A 1 86 ? 0.672 6.945 8.499 1.00 90.88 86 GLU A O 1
ATOM 637 N N . ALA A 1 87 ? -0.573 7.466 6.694 1.00 87.94 87 ALA A N 1
ATOM 638 C CA . ALA A 1 87 ? -1.857 7.230 7.337 1.00 87.94 87 ALA A CA 1
ATOM 639 C C . ALA A 1 87 ? -1.975 5.778 7.815 1.00 87.94 87 ALA A C 1
ATOM 641 O O . ALA A 1 87 ? -2.333 5.557 8.969 1.00 87.94 87 ALA A O 1
ATOM 642 N N . ILE A 1 88 ? -1.601 4.794 6.993 1.00 87.62 88 ILE A N 1
ATOM 643 C CA . ILE A 1 88 ? -1.616 3.375 7.378 1.00 87.62 88 ILE A CA 1
ATOM 644 C C . ILE A 1 88 ? -0.682 3.120 8.568 1.00 87.62 88 ILE A C 1
ATOM 646 O O . ILE A 1 88 ? -1.114 2.533 9.554 1.00 87.62 88 ILE A O 1
ATOM 650 N N . ILE A 1 89 ? 0.565 3.605 8.530 1.00 87.69 89 ILE A N 1
ATOM 651 C CA . ILE A 1 89 ? 1.558 3.367 9.597 1.00 87.69 89 ILE A CA 1
ATOM 652 C C . ILE A 1 89 ? 1.136 4.002 10.930 1.00 87.69 89 ILE A C 1
ATOM 654 O O . ILE A 1 89 ? 1.355 3.422 11.997 1.00 87.69 89 ILE A O 1
ATOM 658 N N . LYS A 1 90 ? 0.545 5.202 10.897 1.00 84.38 90 LYS A N 1
ATOM 659 C CA . LYS A 1 90 ? 0.046 5.876 12.109 1.00 84.38 90 LYS A CA 1
ATOM 660 C C . LYS A 1 90 ? -1.129 5.128 12.729 1.00 84.38 90 LYS A C 1
ATOM 662 O O . LYS A 1 90 ? -1.243 5.088 13.951 1.00 84.38 90 LYS A O 1
ATOM 667 N N . ASN A 1 91 ? -1.964 4.536 11.886 1.00 78.31 91 ASN A N 1
ATOM 668 C CA . ASN A 1 91 ? -3.213 3.906 12.280 1.00 78.31 91 ASN A CA 1
ATOM 669 C C . ASN A 1 91 ? -3.108 2.394 12.534 1.00 78.31 91 ASN A C 1
ATOM 671 O O . ASN A 1 91 ? -3.998 1.828 13.156 1.00 78.31 91 ASN A O 1
ATOM 675 N N . SER A 1 92 ? -2.029 1.730 12.108 1.00 70.38 92 SER A N 1
ATOM 676 C CA . SER A 1 92 ? -1.791 0.302 12.365 1.00 70.38 92 SER A CA 1
ATOM 677 C C . SER A 1 92 ? -1.165 0.014 13.734 1.00 70.38 92 SER A C 1
ATOM 679 O O . SER A 1 92 ? -0.891 -1.143 14.045 1.00 70.38 92 SER A O 1
ATOM 681 N N . LYS A 1 93 ? -0.889 1.048 14.540 1.00 63.34 93 LYS A N 1
ATOM 682 C CA . LYS A 1 93 ? -0.442 0.919 15.934 1.00 63.34 93 LYS A CA 1
ATOM 683 C C . LYS A 1 93 ? -1.648 0.643 16.835 1.00 63.34 93 LYS A C 1
ATOM 685 O O . LYS A 1 93 ? -2.089 1.528 17.565 1.00 63.34 93 LYS A O 1
ATOM 690 N N . PHE A 1 94 ? -2.192 -0.561 16.713 1.00 53.66 94 PHE A N 1
ATOM 691 C CA . PHE A 1 94 ? -3.067 -1.147 17.724 1.00 53.66 94 PHE A CA 1
ATOM 692 C C . PHE A 1 94 ? -2.233 -1.798 18.827 1.00 53.66 94 PHE A C 1
ATOM 694 O O . PHE A 1 94 ? -1.164 -2.363 18.494 1.00 53.66 94 PHE A O 1
#

Sequence (94 aa):
MAKPRRAPARAVSSTLSYACAAAGPRSVPPAGKQNQTSAADHLNQLMSIISIIDNNELAILAKKFRTAANPTEKLTCL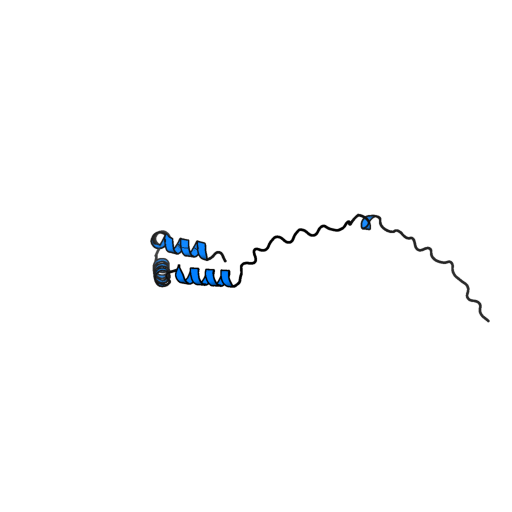IEHASLVEAIIKNSKF

Radius of gyration: 36.03 Å; chains: 1; bounding box: 32×67×98 Å

pLDDT: mean 76.84, std 16.35, range [43.5, 97.81]